Protein AF-A0A7Y9FF65-F1 (afdb_monomer_lite)

Radius of gyration: 25.03 Å; chains: 1; bounding box: 66×64×69 Å

Sequence (175 aa):
MLLHQPLVLPRRLVARNSFLRVVGPDHRIVRGPRQGFLPVPDERALVAATSLETGRFISAELSVDRDDLVALIDRLSMVEQAYVEVRLANDEFPALLVGLRRGIAVVQCMSGPESMALLAGDGSSAASEVVDVLIMDELATFTGEYVRGSARARDVVVKFVDGADLWSLGEWHDV

pLDDT: mean 82.83, std 24.06, range [26.36, 98.75]

Structure (mmCIF, N/CA/C/O backbone):
data_AF-A0A7Y9FF65-F1
#
_entry.id   AF-A0A7Y9FF65-F1
#
loop_
_atom_site.group_PDB
_atom_site.id
_atom_site.type_symbol
_atom_site.label_atom_id
_atom_site.label_alt_id
_atom_site.label_comp_id
_atom_site.label_asym_id
_atom_site.label_entity_id
_atom_site.label_seq_id
_atom_site.pdbx_PDB_ins_code
_atom_site.Cartn_x
_atom_site.Cartn_y
_atom_site.Cartn_z
_atom_site.occupancy
_atom_site.B_iso_or_equiv
_atom_site.auth_seq_id
_atom_site.auth_comp_id
_atom_site.auth_asym_id
_atom_site.auth_atom_id
_atom_site.pdbx_PDB_model_num
ATOM 1 N N . MET A 1 1 ? 50.275 -48.097 -13.185 1.00 41.56 1 MET A N 1
ATOM 2 C CA . MET A 1 1 ? 49.536 -46.867 -12.829 1.00 41.56 1 MET A CA 1
ATOM 3 C C . MET A 1 1 ? 48.098 -47.061 -13.290 1.00 41.56 1 MET A C 1
ATOM 5 O O . MET A 1 1 ? 47.905 -47.616 -14.362 1.00 41.56 1 MET A O 1
ATOM 9 N N . LEU A 1 2 ? 47.142 -46.788 -12.404 1.00 42.50 2 LEU A N 1
ATOM 10 C CA . LEU A 1 2 ? 45.788 -47.353 -12.363 1.00 42.50 2 LEU A CA 1
ATOM 11 C C . LEU A 1 2 ? 44.909 -47.112 -13.606 1.00 42.50 2 LEU A C 1
ATOM 13 O O . LEU A 1 2 ? 44.838 -46.008 -14.134 1.00 42.50 2 LEU A O 1
ATOM 17 N N . LEU A 1 3 ? 44.191 -48.176 -13.982 1.00 39.84 3 LEU A N 1
ATOM 18 C CA . LEU A 1 3 ? 42.959 -48.184 -14.775 1.00 39.84 3 LEU A CA 1
ATOM 19 C C . LEU A 1 3 ? 41.827 -47.518 -13.979 1.00 39.84 3 LEU A C 1
ATOM 21 O O . LEU A 1 3 ? 41.649 -47.889 -12.825 1.00 39.84 3 LEU A O 1
ATOM 25 N N . HIS A 1 4 ? 40.998 -46.672 -14.602 1.00 38.38 4 HIS A N 1
ATOM 26 C CA . HIS A 1 4 ? 39.552 -46.675 -14.346 1.00 38.38 4 HIS A CA 1
ATOM 27 C C . HIS A 1 4 ? 38.740 -46.090 -15.511 1.00 38.38 4 HIS A C 1
ATOM 29 O O . HIS A 1 4 ? 39.154 -45.180 -16.220 1.00 38.38 4 HIS A O 1
ATOM 35 N N . GLN A 1 5 ? 37.608 -46.754 -15.708 1.00 41.47 5 GLN A N 1
ATOM 36 C CA . GLN A 1 5 ? 36.697 -46.798 -16.847 1.00 41.47 5 GLN A CA 1
ATOM 37 C C . GLN A 1 5 ? 35.745 -45.582 -16.912 1.00 41.47 5 GLN A C 1
ATOM 39 O O . GLN A 1 5 ? 35.571 -44.892 -15.907 1.00 41.47 5 GLN A O 1
ATOM 44 N N . PRO A 1 6 ? 35.095 -45.339 -18.069 1.00 36.53 6 PRO A N 1
ATOM 45 C CA . PRO A 1 6 ? 34.135 -44.252 -18.272 1.00 36.53 6 PRO A CA 1
ATOM 46 C C . PRO A 1 6 ? 32.760 -44.577 -17.661 1.00 36.53 6 PRO A C 1
ATOM 48 O O . PRO A 1 6 ? 32.286 -45.709 -17.743 1.00 36.53 6 PRO A O 1
ATOM 51 N N . LEU A 1 7 ? 32.090 -43.577 -17.079 1.00 31.17 7 LEU A N 1
ATOM 52 C CA . LEU A 1 7 ? 30.743 -43.734 -16.525 1.00 31.17 7 LEU A CA 1
ATOM 53 C C . LEU A 1 7 ? 29.676 -43.575 -17.625 1.00 31.17 7 LEU A C 1
ATOM 55 O O . LEU A 1 7 ? 29.618 -42.554 -18.311 1.00 31.17 7 LEU A O 1
ATOM 59 N N . VAL A 1 8 ? 28.816 -44.585 -17.767 1.00 33.53 8 VAL A N 1
ATOM 60 C CA . VAL A 1 8 ? 27.698 -44.669 -18.721 1.00 33.53 8 VAL A CA 1
ATOM 61 C C . VAL A 1 8 ? 26.354 -44.633 -17.962 1.00 33.53 8 VAL A C 1
ATOM 63 O O . VAL A 1 8 ? 26.079 -45.563 -17.219 1.00 33.53 8 VAL A O 1
ATOM 66 N N . LEU A 1 9 ? 25.561 -43.564 -18.204 1.00 37.53 9 LEU A N 1
ATOM 67 C CA . LEU A 1 9 ? 24.079 -43.402 -18.383 1.00 37.53 9 LEU A CA 1
ATOM 68 C C . LEU A 1 9 ? 23.042 -44.063 -17.422 1.00 37.53 9 LEU A C 1
ATOM 70 O O . LEU A 1 9 ? 23.266 -45.179 -16.969 1.00 37.53 9 LEU A O 1
ATOM 74 N N . PRO A 1 10 ? 21.848 -43.441 -17.169 1.00 38.56 10 PRO A N 1
ATOM 75 C CA . PRO A 1 10 ? 20.695 -43.381 -18.120 1.00 38.56 10 PRO A CA 1
ATOM 76 C C . PRO A 1 10 ? 19.907 -42.032 -18.159 1.00 38.56 10 PRO A C 1
ATOM 78 O O . PRO A 1 10 ? 19.841 -41.317 -17.171 1.00 38.56 10 PRO A O 1
ATOM 81 N N . ARG A 1 11 ? 19.454 -41.532 -19.335 1.00 35.59 11 ARG A N 1
ATOM 82 C CA . ARG A 1 11 ? 18.100 -41.657 -19.977 1.00 35.59 11 ARG A CA 1
ATOM 83 C C . ARG A 1 11 ? 16.933 -41.245 -19.047 1.00 35.59 11 ARG A C 1
ATOM 85 O O . ARG A 1 11 ? 16.834 -41.803 -17.974 1.00 35.59 11 ARG A O 1
ATOM 92 N N . ARG A 1 12 ? 15.922 -40.430 -19.387 1.00 31.19 12 ARG A N 1
ATOM 93 C CA . ARG A 1 12 ? 15.412 -39.748 -20.600 1.00 31.19 12 ARG A CA 1
ATOM 94 C C . ARG A 1 12 ? 14.178 -38.945 -20.109 1.00 31.19 12 ARG A C 1
ATOM 96 O O . ARG A 1 12 ? 13.376 -39.526 -19.388 1.00 31.19 12 ARG A O 1
ATOM 103 N N . LEU A 1 13 ? 13.928 -37.728 -20.594 1.00 26.36 13 LEU A N 1
ATOM 104 C CA . LEU A 1 13 ? 12.556 -37.312 -20.923 1.00 26.36 13 LEU A CA 1
ATOM 105 C C . LEU A 1 13 ? 12.598 -36.511 -22.226 1.00 26.36 13 LEU A C 1
ATOM 107 O O . LEU A 1 13 ? 13.460 -35.667 -22.441 1.00 26.36 13 LEU A O 1
ATOM 111 N N . VAL A 1 14 ? 11.723 -36.913 -23.136 1.00 34.00 14 VAL A N 1
ATOM 112 C CA . VAL A 1 14 ? 11.574 -36.447 -24.515 1.00 34.00 14 VAL A CA 1
ATOM 113 C C . VAL A 1 14 ? 10.345 -35.539 -24.587 1.00 34.00 14 VAL A C 1
ATOM 115 O O . VAL A 1 14 ? 9.415 -35.759 -23.818 1.00 34.00 14 VAL A O 1
ATOM 118 N N . ALA A 1 15 ? 10.333 -34.665 -25.609 1.00 31.05 15 ALA A N 1
ATOM 119 C CA . ALA A 1 15 ? 9.212 -33.895 -26.182 1.00 31.05 15 ALA A CA 1
ATOM 120 C C . ALA A 1 15 ? 8.914 -32.537 -25.514 1.00 31.05 15 ALA A C 1
ATOM 122 O O . ALA A 1 15 ? 8.901 -32.444 -24.301 1.00 31.05 15 ALA A O 1
ATOM 123 N N . ARG A 1 16 ? 8.614 -31.442 -26.228 1.00 32.22 16 ARG A N 1
ATOM 124 C CA . ARG A 1 16 ? 8.318 -31.195 -27.657 1.00 32.22 16 ARG A CA 1
ATOM 125 C C . ARG A 1 16 ? 8.365 -29.670 -27.865 1.00 32.22 16 ARG A C 1
ATOM 127 O O . ARG A 1 16 ? 7.661 -28.967 -27.159 1.00 32.22 16 ARG A O 1
ATOM 134 N N . ASN A 1 17 ? 9.081 -29.169 -28.869 1.00 31.41 17 ASN A N 1
ATOM 135 C CA . ASN A 1 17 ? 8.551 -28.043 -29.645 1.00 31.41 17 ASN A CA 1
ATOM 136 C C . ASN A 1 17 ? 9.055 -28.132 -31.083 1.00 31.41 17 ASN A C 1
ATOM 138 O O . ASN A 1 17 ? 10.030 -27.521 -31.511 1.00 31.41 17 ASN A O 1
ATOM 142 N N . SER A 1 18 ? 8.401 -29.031 -31.805 1.00 37.66 18 SER A N 1
ATOM 143 C CA . SER A 1 18 ? 8.557 -29.222 -33.232 1.00 37.66 18 SER A CA 1
ATOM 144 C C . SER A 1 18 ? 7.738 -28.145 -33.936 1.00 37.66 18 SER A C 1
ATOM 146 O O . SER A 1 18 ? 6.545 -28.331 -34.147 1.00 37.66 18 SER A O 1
ATOM 148 N N . PHE A 1 19 ? 8.359 -27.044 -34.352 1.00 35.31 19 PHE A N 1
ATOM 149 C CA . PHE A 1 19 ? 7.814 -26.307 -35.490 1.00 35.31 19 PHE A CA 1
ATOM 150 C C . PHE A 1 19 ? 8.285 -27.016 -36.757 1.00 35.31 19 PHE A C 1
ATOM 152 O O . PHE A 1 19 ? 9.328 -26.714 -37.333 1.00 35.31 19 PHE A O 1
ATOM 159 N N . LEU A 1 20 ? 7.514 -28.031 -37.149 1.00 33.03 20 LEU A N 1
ATOM 160 C CA . LEU A 1 20 ? 7.551 -28.590 -38.493 1.00 33.03 20 LEU A CA 1
ATOM 161 C C . LEU A 1 20 ? 7.284 -27.448 -39.481 1.00 33.03 20 LEU A C 1
ATOM 163 O O . LEU A 1 20 ? 6.163 -26.956 -39.583 1.00 33.03 20 LEU A O 1
ATOM 167 N N . ARG A 1 21 ? 8.310 -27.031 -40.227 1.00 38.78 21 ARG A N 1
ATOM 168 C CA . ARG A 1 21 ? 8.083 -26.349 -41.502 1.00 38.78 21 ARG A CA 1
ATOM 169 C C . ARG A 1 21 ? 7.613 -27.401 -42.495 1.00 38.78 21 ARG A C 1
ATOM 171 O O . ARG A 1 21 ? 8.377 -28.288 -42.862 1.00 38.78 21 ARG A O 1
ATOM 178 N N . VAL A 1 22 ? 6.373 -27.275 -42.952 1.00 39.62 22 VAL A N 1
ATOM 179 C CA . VAL A 1 22 ? 5.960 -27.881 -44.217 1.00 39.62 22 VAL A CA 1
ATOM 180 C C . VAL A 1 22 ? 6.735 -27.158 -45.318 1.00 39.62 22 VAL A C 1
ATOM 182 O O . VAL A 1 22 ? 6.545 -25.963 -45.540 1.00 39.62 22 VAL A O 1
ATOM 185 N N . VAL A 1 23 ? 7.658 -27.869 -45.962 1.00 45.62 23 VAL A N 1
ATOM 186 C CA . VAL A 1 23 ? 8.349 -27.409 -47.170 1.00 45.62 23 VAL A CA 1
ATOM 187 C C . VAL A 1 23 ? 7.512 -27.882 -48.358 1.00 45.62 23 VAL A C 1
ATOM 189 O O . VAL A 1 23 ? 7.542 -29.056 -48.713 1.00 45.62 23 VAL A O 1
ATOM 192 N N . GLY A 1 24 ? 6.708 -26.980 -48.922 1.00 41.75 24 GLY A N 1
ATOM 193 C CA . GLY A 1 24 ? 6.135 -27.152 -50.261 1.00 41.75 24 GLY A CA 1
ATOM 194 C C . GLY A 1 24 ? 7.193 -26.877 -51.344 1.00 41.75 24 GLY A C 1
ATOM 195 O O . GLY A 1 24 ? 8.219 -26.269 -51.037 1.00 41.75 24 GLY A O 1
ATOM 196 N N . PRO A 1 25 ? 6.975 -27.301 -52.602 1.00 41.69 25 PRO A N 1
ATOM 197 C CA . PRO A 1 25 ? 8.025 -27.379 -53.623 1.00 41.69 25 PRO A CA 1
ATOM 198 C C . PRO A 1 25 ? 8.482 -26.031 -54.210 1.00 41.69 25 PRO A C 1
ATOM 200 O O . PRO A 1 25 ? 9.364 -26.023 -55.062 1.00 41.69 25 PRO A O 1
ATOM 203 N N . ASP A 1 26 ? 7.967 -24.895 -53.738 1.00 47.12 26 ASP A N 1
ATOM 204 C CA . ASP A 1 26 ? 8.350 -23.575 -54.240 1.00 47.12 26 ASP A CA 1
ATOM 205 C C . ASP A 1 26 ? 9.160 -22.787 -53.204 1.00 47.12 26 ASP A C 1
ATOM 207 O O . ASP A 1 26 ? 8.633 -22.186 -52.265 1.00 47.12 26 ASP A O 1
ATOM 211 N N . HIS A 1 27 ? 10.481 -22.763 -53.402 1.00 49.97 27 HIS A N 1
ATOM 212 C CA . HIS A 1 27 ? 11.446 -21.960 -52.648 1.00 49.97 27 HIS A CA 1
ATOM 213 C C . HIS A 1 27 ? 11.233 -20.445 -52.838 1.00 49.97 27 HIS A C 1
ATOM 215 O O . HIS A 1 27 ? 12.006 -19.764 -53.515 1.00 49.97 27 HIS A O 1
ATOM 221 N N . ARG A 1 28 ? 10.223 -19.871 -52.178 1.00 45.12 28 ARG A N 1
ATOM 222 C CA . ARG A 1 28 ? 10.103 -18.418 -51.993 1.00 45.12 28 ARG A CA 1
ATOM 223 C C . ARG A 1 28 ? 10.073 -18.078 -50.509 1.00 45.12 28 ARG A C 1
ATOM 225 O O . ARG A 1 28 ? 9.084 -18.300 -49.818 1.00 45.12 28 ARG A O 1
ATOM 232 N N . ILE A 1 29 ? 11.173 -17.509 -50.015 1.00 47.94 29 ILE A N 1
ATOM 233 C CA . ILE A 1 29 ? 11.211 -16.878 -48.693 1.00 47.94 29 ILE A CA 1
ATOM 234 C C . ILE A 1 29 ? 10.447 -15.556 -48.800 1.00 47.94 29 ILE A C 1
ATOM 236 O O . ILE A 1 29 ? 10.993 -14.541 -49.227 1.00 47.94 29 ILE A O 1
ATOM 240 N N . VAL A 1 30 ? 9.175 -15.568 -48.412 1.00 43.81 30 VAL A N 1
ATOM 241 C CA . VAL A 1 30 ? 8.410 -14.341 -48.179 1.00 43.81 30 VAL A CA 1
ATOM 242 C C . VAL A 1 30 ? 8.792 -13.832 -46.789 1.00 43.81 30 VAL A C 1
ATOM 244 O O . VAL A 1 30 ? 8.484 -14.468 -45.781 1.00 43.81 30 VAL A O 1
ATOM 247 N N . ARG A 1 31 ? 9.512 -12.705 -46.718 1.00 42.72 31 ARG A N 1
ATOM 248 C CA . ARG A 1 31 ? 9.695 -11.973 -45.456 1.00 42.72 31 ARG A CA 1
ATOM 249 C C . ARG A 1 31 ? 8.339 -11.379 -45.073 1.00 42.72 31 ARG A C 1
ATOM 251 O O . ARG A 1 31 ? 7.946 -10.357 -45.625 1.00 42.72 31 ARG A O 1
ATOM 258 N N . GLY A 1 32 ? 7.623 -12.041 -44.167 1.00 42.91 32 GLY A N 1
ATOM 259 C CA . GLY A 1 32 ? 6.469 -11.446 -43.495 1.00 42.91 32 GLY A CA 1
ATOM 260 C C . GLY A 1 32 ? 6.883 -10.186 -42.721 1.00 42.91 32 GLY A C 1
ATOM 261 O O . GLY A 1 32 ? 8.074 -10.019 -42.425 1.00 42.91 32 GLY A O 1
ATOM 262 N N . PRO A 1 33 ? 5.936 -9.284 -42.410 1.00 41.31 33 PRO A N 1
ATOM 263 C CA . PRO A 1 33 ? 6.233 -8.099 -41.618 1.00 41.31 33 PRO A CA 1
ATOM 264 C C . PRO A 1 33 ? 6.885 -8.539 -40.307 1.00 41.31 33 PRO A C 1
ATOM 266 O O . PRO A 1 33 ? 6.444 -9.507 -39.684 1.00 41.31 33 PRO A O 1
ATOM 269 N N . ARG A 1 34 ? 7.971 -7.859 -39.917 1.00 45.09 34 ARG A N 1
ATOM 270 C CA . ARG A 1 34 ? 8.575 -8.029 -38.593 1.00 45.09 34 ARG A CA 1
ATOM 271 C C . ARG A 1 34 ? 7.453 -7.800 -37.584 1.00 45.09 34 ARG A C 1
ATOM 273 O O . ARG A 1 34 ? 7.003 -6.667 -37.450 1.00 45.09 34 ARG A O 1
ATOM 280 N N . GLN A 1 35 ? 6.977 -8.860 -36.932 1.00 47.91 35 GLN A N 1
ATOM 281 C CA . GLN A 1 35 ? 6.204 -8.707 -35.708 1.00 47.91 35 GLN A CA 1
ATOM 282 C C . GLN A 1 35 ? 7.107 -7.906 -34.780 1.00 47.91 35 GLN A C 1
ATOM 284 O O . GLN A 1 35 ? 8.186 -8.372 -34.410 1.00 47.91 35 GLN A O 1
ATOM 289 N N . GLY A 1 36 ? 6.730 -6.649 -34.549 1.00 42.66 36 GLY A N 1
ATOM 290 C CA . GLY A 1 36 ? 7.387 -5.812 -33.568 1.00 42.66 36 GLY A CA 1
ATOM 291 C C . GLY A 1 36 ? 7.408 -6.600 -32.274 1.00 42.66 36 GLY A C 1
ATOM 292 O O . GLY A 1 36 ? 6.372 -7.086 -31.825 1.00 42.66 36 GLY A O 1
ATOM 293 N N . PHE A 1 37 ? 8.602 -6.789 -31.730 1.00 44.56 37 PHE A N 1
ATOM 294 C CA . PHE A 1 37 ? 8.755 -7.150 -30.339 1.00 44.56 37 PHE A CA 1
ATOM 295 C C . PHE A 1 37 ? 8.123 -5.984 -29.578 1.00 44.56 37 PHE A C 1
ATOM 297 O O . PHE A 1 37 ? 8.734 -4.922 -29.465 1.00 44.56 37 PHE A O 1
ATOM 304 N N . LEU A 1 38 ? 6.851 -6.116 -29.193 1.00 47.41 38 LEU A N 1
ATOM 305 C CA . LEU A 1 38 ? 6.313 -5.251 -28.156 1.00 47.41 38 LEU A CA 1
ATOM 306 C C . LEU A 1 38 ? 7.261 -5.449 -26.970 1.00 47.41 38 LEU A C 1
ATOM 308 O O . LEU A 1 38 ? 7.585 -6.610 -26.685 1.00 47.41 38 LEU A O 1
ATOM 312 N N . PRO A 1 39 ? 7.785 -4.380 -26.346 1.00 43.47 39 PRO A N 1
ATOM 313 C CA . PRO A 1 39 ? 8.488 -4.560 -25.091 1.00 43.47 39 PRO A CA 1
ATOM 314 C C . PRO A 1 39 ? 7.548 -5.369 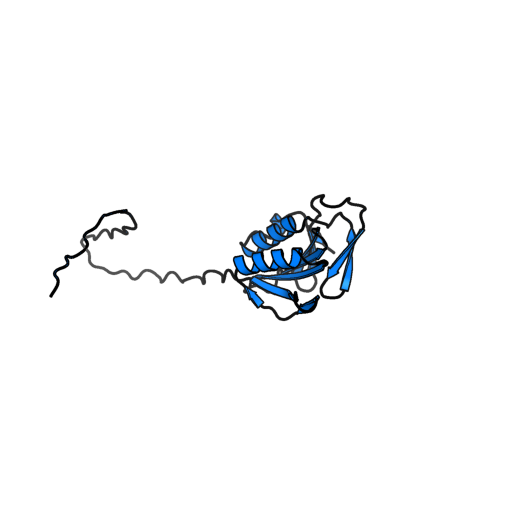-24.203 1.00 43.47 39 PRO A C 1
ATOM 316 O O . PRO A 1 39 ? 6.387 -4.997 -24.029 1.00 43.47 39 PRO A O 1
ATOM 319 N N . VAL A 1 40 ? 8.019 -6.529 -23.742 1.00 49.75 40 VAL A N 1
ATOM 320 C CA . VAL A 1 40 ? 7.370 -7.195 -22.615 1.00 49.75 40 VAL A CA 1
ATOM 321 C C . VAL A 1 40 ? 7.315 -6.098 -21.556 1.00 49.75 40 VAL A C 1
ATOM 323 O O . VAL A 1 40 ? 8.380 -5.512 -21.318 1.00 49.75 40 VAL A O 1
ATOM 326 N N . PRO A 1 41 ? 6.127 -5.690 -21.070 1.00 54.25 41 PRO A N 1
ATOM 327 C CA . PRO A 1 41 ? 6.051 -4.630 -20.079 1.00 54.25 41 PRO A CA 1
ATOM 328 C C . PRO A 1 41 ? 7.056 -4.986 -18.997 1.00 54.25 41 PRO A C 1
ATOM 330 O O . PRO A 1 41 ? 7.100 -6.136 -18.565 1.00 54.25 41 PRO A O 1
ATOM 333 N N . ASP A 1 42 ? 7.951 -4.050 -18.693 1.00 57.03 42 ASP A N 1
ATOM 334 C CA . ASP A 1 42 ? 8.926 -4.247 -17.633 1.00 57.03 42 ASP A CA 1
ATOM 335 C C . ASP A 1 42 ? 8.088 -4.559 -16.387 1.00 57.03 42 ASP A C 1
ATOM 337 O O . ASP A 1 42 ? 7.382 -3.678 -15.898 1.00 57.03 42 ASP A O 1
ATOM 341 N N . GLU A 1 43 ? 8.066 -5.825 -15.947 1.00 69.88 43 GLU A N 1
ATOM 342 C CA . GLU A 1 43 ? 7.239 -6.351 -14.836 1.00 69.88 43 GLU A CA 1
ATOM 343 C C . GLU A 1 43 ? 7.684 -5.770 -13.478 1.00 69.88 43 GLU A C 1
ATOM 345 O O . GLU A 1 43 ? 7.457 -6.336 -12.409 1.00 69.88 43 GLU A O 1
ATOM 350 N N . ARG A 1 44 ? 8.399 -4.647 -13.524 1.00 89.56 44 ARG A N 1
ATOM 351 C CA . ARG A 1 44 ? 9.022 -3.980 -12.405 1.00 89.56 44 ARG A CA 1
ATOM 352 C C . ARG A 1 44 ? 8.091 -2.904 -11.882 1.00 89.56 44 ARG A C 1
ATOM 354 O O . ARG A 1 44 ? 7.570 -2.068 -12.626 1.00 89.56 44 ARG A O 1
ATOM 361 N N . ALA A 1 45 ? 7.955 -2.898 -10.569 1.00 95.31 45 ALA A N 1
ATOM 362 C CA . ALA A 1 45 ? 7.340 -1.806 -9.851 1.00 95.31 45 ALA A CA 1
ATOM 363 C C . ALA A 1 45 ? 8.408 -0.773 -9.481 1.00 95.31 45 ALA A C 1
ATOM 365 O O . ALA A 1 45 ? 9.569 -1.112 -9.229 1.00 95.31 45 ALA A O 1
ATOM 366 N N . LEU A 1 46 ? 8.006 0.489 -9.429 1.00 97.69 46 LEU A N 1
ATOM 367 C CA . LEU A 1 46 ? 8.751 1.542 -8.757 1.00 97.69 46 LEU A CA 1
ATOM 368 C C . LEU A 1 46 ? 8.166 1.724 -7.365 1.00 97.69 46 LEU A C 1
ATOM 370 O O . LEU A 1 46 ? 6.944 1.767 -7.200 1.00 97.69 46 LEU A O 1
ATOM 374 N N . VAL A 1 47 ? 9.055 1.771 -6.375 1.00 98.06 47 VAL A N 1
ATOM 375 C CA . VAL A 1 47 ? 8.681 1.774 -4.964 1.00 98.06 47 VAL A CA 1
ATOM 376 C C . VAL A 1 47 ? 9.435 2.844 -4.196 1.00 98.06 47 VAL A C 1
ATOM 378 O O . VAL A 1 47 ? 10.664 2.852 -4.201 1.00 98.06 47 VAL A O 1
ATOM 381 N N . ALA A 1 48 ? 8.704 3.679 -3.467 1.00 98.44 48 ALA A N 1
ATOM 382 C CA . ALA A 1 48 ? 9.232 4.530 -2.404 1.00 98.44 48 ALA A CA 1
ATOM 383 C C . ALA A 1 48 ? 8.665 4.037 -1.067 1.00 98.44 48 ALA A C 1
ATOM 385 O O . ALA A 1 48 ? 7.501 3.650 -0.994 1.00 98.44 48 ALA A O 1
ATOM 386 N N . ALA A 1 49 ? 9.470 3.976 -0.007 1.00 98.50 49 ALA A N 1
ATOM 387 C CA . ALA A 1 49 ? 9.043 3.313 1.227 1.00 98.50 49 ALA A CA 1
ATOM 388 C C . ALA A 1 49 ? 9.723 3.857 2.483 1.00 98.50 49 ALA A C 1
ATOM 390 O O . ALA A 1 49 ? 10.795 4.464 2.438 1.00 98.50 49 ALA A O 1
ATOM 391 N N . THR A 1 50 ? 9.120 3.566 3.634 1.00 98.44 50 THR A N 1
ATOM 392 C CA . THR A 1 50 ? 9.779 3.681 4.936 1.00 98.44 50 THR A CA 1
ATOM 393 C C . THR A 1 50 ? 11.026 2.799 4.972 1.00 98.44 50 THR A C 1
ATOM 395 O O . THR A 1 50 ? 10.966 1.588 4.758 1.00 98.44 50 THR A O 1
ATOM 398 N N . SER A 1 51 ? 12.172 3.397 5.288 1.00 97.25 51 SER A N 1
ATOM 399 C CA . SER A 1 51 ? 13.401 2.659 5.557 1.00 97.25 51 SER A CA 1
ATOM 400 C C . SER A 1 51 ? 13.249 1.838 6.834 1.00 97.25 51 SER A C 1
ATOM 402 O O . SER A 1 51 ? 12.995 2.381 7.907 1.00 97.25 51 SER A O 1
ATOM 404 N N . LEU A 1 52 ? 13.469 0.526 6.736 1.00 95.62 52 LEU A N 1
ATOM 405 C CA . LEU A 1 52 ? 13.477 -0.374 7.896 1.00 95.62 52 LEU A CA 1
ATOM 406 C C . LEU A 1 52 ? 14.641 -0.095 8.859 1.00 95.62 52 LEU A C 1
ATOM 408 O O . LEU A 1 52 ? 14.594 -0.520 10.009 1.00 95.62 52 LEU A O 1
ATOM 412 N N . GLU A 1 53 ? 15.686 0.593 8.396 1.00 95.75 53 GLU A N 1
ATOM 413 C CA . GLU A 1 53 ? 16.840 0.956 9.220 1.00 95.75 53 GLU A CA 1
ATOM 414 C C . GLU A 1 53 ? 16.568 2.213 10.051 1.00 95.75 53 GLU A C 1
ATOM 416 O O . GLU A 1 53 ? 16.902 2.260 11.233 1.00 95.75 53 GLU A O 1
ATOM 421 N N . THR A 1 54 ? 15.958 3.235 9.443 1.00 94.81 54 THR A N 1
ATOM 422 C CA . THR A 1 54 ? 15.808 4.558 10.073 1.00 94.81 54 THR A CA 1
ATOM 423 C C . THR A 1 54 ? 14.388 4.862 10.542 1.00 94.81 54 THR A C 1
ATOM 425 O O . THR A 1 54 ? 14.193 5.805 11.306 1.00 94.81 54 THR A O 1
ATOM 428 N N . GLY A 1 55 ? 13.391 4.109 10.070 1.00 95.19 55 GLY A N 1
ATOM 429 C CA . GLY A 1 55 ? 11.971 4.380 10.300 1.00 95.19 55 GLY A CA 1
ATOM 430 C C . GLY A 1 55 ? 11.438 5.614 9.565 1.00 95.19 55 GLY A C 1
ATOM 431 O O . GLY A 1 55 ? 10.325 6.040 9.853 1.00 95.19 55 GLY A O 1
ATOM 432 N N . ARG A 1 56 ? 12.215 6.202 8.643 1.00 96.75 56 ARG A N 1
ATOM 433 C CA . ARG A 1 56 ? 11.843 7.398 7.868 1.00 96.75 56 ARG A CA 1
ATOM 434 C C . ARG A 1 56 ? 11.439 7.040 6.451 1.00 96.75 56 ARG A C 1
ATOM 436 O O . ARG A 1 56 ? 12.057 6.159 5.850 1.00 96.75 56 ARG A O 1
ATOM 443 N N .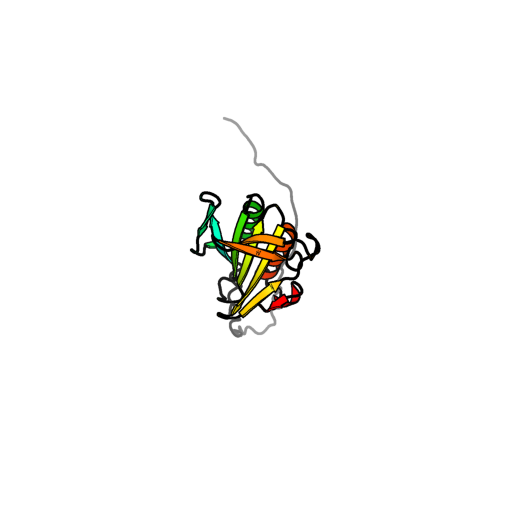 PHE A 1 57 ? 10.450 7.738 5.907 1.00 97.81 57 PHE A N 1
ATOM 444 C CA . PHE A 1 57 ? 10.097 7.619 4.499 1.00 97.81 57 PHE A CA 1
ATOM 445 C C . PHE A 1 57 ? 11.222 8.122 3.592 1.00 97.81 57 PHE A C 1
ATOM 447 O O . PHE A 1 57 ? 11.774 9.206 3.789 1.00 97.81 57 PHE A O 1
ATOM 454 N N . ILE A 1 58 ? 11.555 7.317 2.585 1.00 97.88 58 ILE A N 1
ATOM 455 C CA . ILE A 1 58 ? 12.519 7.653 1.544 1.00 97.88 58 ILE A CA 1
ATOM 456 C C . ILE A 1 58 ? 11.750 7.768 0.229 1.00 97.88 58 ILE A C 1
ATOM 458 O O . ILE A 1 58 ? 11.265 6.768 -0.290 1.00 97.88 58 ILE A O 1
ATOM 462 N N . SER A 1 59 ? 11.673 8.984 -0.317 1.00 96.06 59 SER A N 1
ATOM 463 C CA . SER A 1 59 ? 10.953 9.276 -1.567 1.00 96.06 59 SER A CA 1
ATOM 464 C C . SER A 1 59 ? 11.693 8.839 -2.833 1.00 96.06 59 SER A C 1
ATOM 466 O O . SER A 1 59 ? 11.147 8.920 -3.928 1.00 96.06 59 SER A O 1
ATOM 468 N N . ALA A 1 60 ? 12.951 8.409 -2.711 1.00 95.88 60 ALA A N 1
ATOM 469 C CA . ALA A 1 60 ? 13.705 7.899 -3.844 1.00 95.88 60 ALA A CA 1
ATOM 470 C C . ALA A 1 60 ? 13.126 6.549 -4.287 1.00 95.88 60 ALA A C 1
ATOM 472 O O . ALA A 1 60 ? 13.162 5.579 -3.530 1.00 95.88 60 ALA A O 1
ATOM 473 N N . GLU A 1 61 ? 12.625 6.497 -5.519 1.00 95.69 61 GLU A N 1
ATOM 474 C CA . GLU A 1 61 ? 12.031 5.287 -6.075 1.00 95.69 61 GLU A CA 1
ATOM 475 C C . GLU A 1 61 ? 13.092 4.234 -6.405 1.00 95.69 61 GLU A C 1
ATOM 477 O O . GLU A 1 61 ? 14.097 4.497 -7.074 1.00 95.69 61 GLU A O 1
ATOM 482 N N . LEU A 1 62 ? 12.831 3.005 -5.971 1.00 96.44 62 LEU A N 1
ATOM 483 C CA . LEU A 1 62 ? 13.597 1.822 -6.315 1.00 96.44 62 LEU A CA 1
ATOM 484 C C . LEU A 1 62 ? 12.804 0.966 -7.300 1.00 96.44 62 LEU A C 1
ATOM 486 O O . LEU A 1 62 ? 11.643 0.642 -7.061 1.00 96.44 62 LEU A O 1
ATOM 490 N N . SER A 1 63 ? 13.459 0.549 -8.382 1.00 96.25 63 SER A N 1
ATOM 491 C CA . SER A 1 63 ? 12.893 -0.434 -9.301 1.00 96.25 63 SER A CA 1
ATOM 492 C C . SER A 1 63 ? 13.097 -1.846 -8.769 1.00 96.25 63 SER A C 1
ATOM 494 O O . SER A 1 63 ? 14.228 -2.337 -8.709 1.00 96.25 63 SER A O 1
ATOM 496 N N . VAL A 1 64 ? 12.002 -2.513 -8.431 1.00 95.88 64 VAL A N 1
ATOM 497 C CA . VAL A 1 64 ? 11.984 -3.870 -7.876 1.00 95.88 64 VAL A CA 1
ATOM 498 C C . VAL A 1 64 ? 11.190 -4.796 -8.784 1.00 95.88 64 VAL A C 1
ATOM 500 O O . VAL A 1 64 ? 10.276 -4.354 -9.482 1.00 95.88 64 VAL A O 1
ATOM 503 N N . ASP A 1 65 ? 11.541 -6.077 -8.789 1.00 94.94 65 ASP A N 1
ATOM 504 C CA . ASP A 1 65 ? 10.649 -7.085 -9.351 1.00 94.94 65 ASP A CA 1
ATOM 505 C C . ASP A 1 65 ? 9.521 -7.431 -8.364 1.00 94.94 65 ASP A C 1
ATOM 507 O O . ASP A 1 65 ? 9.449 -6.930 -7.236 1.00 94.94 65 ASP A O 1
ATOM 511 N N . ARG A 1 66 ? 8.605 -8.280 -8.822 1.00 94.19 66 ARG A N 1
ATOM 512 C CA . ARG A 1 66 ? 7.433 -8.708 -8.063 1.00 94.19 66 ARG A CA 1
ATOM 513 C C . ARG A 1 66 ? 7.780 -9.406 -6.745 1.00 94.19 66 ARG A C 1
ATOM 515 O O . ARG A 1 66 ? 7.105 -9.168 -5.742 1.00 94.19 66 ARG A O 1
ATOM 522 N N . ASP A 1 67 ? 8.783 -10.279 -6.741 1.00 95.69 67 ASP A N 1
ATOM 523 C CA . ASP A 1 67 ? 9.129 -11.077 -5.563 1.00 95.69 67 ASP A CA 1
ATOM 524 C C . ASP A 1 67 ? 9.836 -10.206 -4.514 1.00 95.69 67 ASP A C 1
ATOM 526 O O . ASP A 1 67 ? 9.534 -10.299 -3.319 1.00 95.69 67 ASP A O 1
ATOM 530 N N . ASP A 1 68 ? 10.690 -9.283 -4.963 1.00 96.81 68 ASP A N 1
ATOM 531 C CA . ASP A 1 68 ? 11.323 -8.271 -4.116 1.00 96.81 68 ASP A CA 1
ATOM 532 C C . ASP A 1 68 ? 10.295 -7.304 -3.508 1.00 96.81 68 ASP A C 1
ATOM 534 O O . ASP A 1 68 ? 10.380 -6.980 -2.317 1.00 96.81 68 ASP A O 1
ATOM 538 N N . LEU A 1 69 ? 9.290 -6.876 -4.283 1.00 97.38 69 LEU A N 1
ATOM 539 C CA . LEU A 1 69 ? 8.176 -6.060 -3.787 1.00 97.38 69 LEU A CA 1
ATOM 540 C C . LEU A 1 69 ? 7.399 -6.791 -2.690 1.00 97.38 69 LEU A C 1
ATOM 542 O O . LEU A 1 69 ? 7.136 -6.237 -1.620 1.00 97.38 69 LEU A O 1
ATOM 546 N N . VAL A 1 70 ? 7.053 -8.051 -2.946 1.00 97.75 70 VAL A N 1
ATOM 547 C CA . VAL A 1 70 ? 6.366 -8.917 -1.989 1.00 97.75 70 VAL A CA 1
ATOM 548 C C . VAL A 1 70 ? 7.162 -9.026 -0.685 1.00 97.75 70 VAL A C 1
ATOM 550 O O . VAL A 1 70 ? 6.617 -8.777 0.394 1.00 97.75 70 VAL A O 1
ATOM 553 N N . ALA A 1 71 ? 8.456 -9.336 -0.779 1.00 98.06 71 ALA A N 1
ATOM 554 C CA . ALA A 1 71 ? 9.331 -9.466 0.380 1.00 98.06 71 ALA A CA 1
ATOM 555 C C . ALA A 1 71 ? 9.520 -8.134 1.127 1.00 98.06 71 ALA A C 1
ATOM 557 O O . ALA A 1 71 ? 9.706 -8.116 2.347 1.00 98.06 71 ALA A O 1
ATOM 558 N N . LEU A 1 72 ? 9.491 -7.001 0.422 1.00 97.94 72 LEU A N 1
ATOM 559 C CA . LEU A 1 72 ? 9.518 -5.677 1.036 1.00 97.94 72 LEU A CA 1
ATOM 560 C C . LEU A 1 72 ? 8.244 -5.410 1.847 1.00 97.94 72 LEU A C 1
ATOM 562 O O . LEU A 1 72 ? 8.357 -5.067 3.023 1.00 97.94 72 LEU A O 1
ATOM 566 N N . ILE A 1 73 ? 7.057 -5.619 1.271 1.00 97.94 73 ILE A N 1
ATOM 567 C CA . ILE A 1 73 ? 5.776 -5.402 1.968 1.00 97.94 73 ILE A CA 1
ATOM 568 C C . ILE A 1 73 ? 5.650 -6.324 3.185 1.00 97.94 73 ILE A C 1
ATOM 570 O O . ILE A 1 73 ? 5.198 -5.882 4.244 1.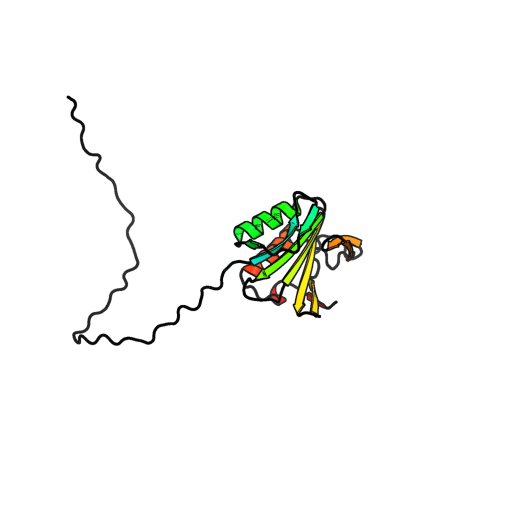00 97.94 73 ILE A O 1
ATOM 574 N N . ASP A 1 74 ? 6.096 -7.579 3.070 1.00 97.69 74 ASP A N 1
ATOM 575 C CA . ASP A 1 74 ? 6.104 -8.524 4.189 1.00 97.69 74 ASP A CA 1
ATOM 576 C C . ASP A 1 74 ? 6.975 -8.007 5.345 1.00 97.69 74 ASP A C 1
ATOM 578 O O . ASP A 1 74 ? 6.533 -8.001 6.494 1.00 97.69 74 ASP A O 1
ATOM 582 N N . ARG A 1 75 ? 8.173 -7.479 5.058 1.00 97.88 75 ARG A N 1
ATOM 583 C CA . ARG A 1 75 ? 9.045 -6.882 6.087 1.00 97.88 75 ARG A CA 1
ATOM 584 C C . ARG A 1 75 ? 8.467 -5.599 6.687 1.00 97.88 75 ARG A C 1
ATOM 586 O O . ARG A 1 75 ? 8.522 -5.430 7.903 1.00 97.88 75 ARG A O 1
ATOM 593 N N . LEU A 1 76 ? 7.896 -4.715 5.869 1.00 97.81 76 LEU A N 1
ATOM 594 C CA . LEU A 1 76 ? 7.236 -3.490 6.343 1.00 97.81 76 LEU A CA 1
ATOM 595 C C . LEU A 1 76 ? 6.019 -3.806 7.225 1.00 97.81 76 LEU A C 1
ATOM 597 O O . LEU A 1 76 ? 5.747 -3.093 8.184 1.00 97.81 76 LEU A O 1
ATOM 601 N N . SER A 1 77 ? 5.327 -4.916 6.964 1.00 96.62 77 SER A N 1
ATOM 602 C CA . SER A 1 77 ? 4.190 -5.368 7.775 1.00 96.62 77 SER A CA 1
ATOM 603 C C . SER A 1 77 ? 4.593 -5.906 9.155 1.00 96.62 77 SER A C 1
ATOM 605 O O . SER A 1 77 ? 3.724 -6.088 10.008 1.00 96.62 77 SER A O 1
ATOM 607 N N . MET A 1 78 ? 5.883 -6.189 9.380 1.00 94.94 78 MET A N 1
ATOM 608 C CA . MET A 1 78 ? 6.403 -6.695 10.657 1.00 94.94 78 MET A CA 1
ATOM 609 C C . MET A 1 78 ? 6.844 -5.591 11.623 1.00 94.94 78 MET A C 1
ATOM 611 O O . MET A 1 78 ? 6.992 -5.863 12.815 1.00 94.94 78 MET A O 1
ATOM 615 N N . VAL A 1 79 ? 7.082 -4.369 11.138 1.00 95.38 79 VAL A N 1
ATOM 616 C CA . VAL A 1 79 ? 7.395 -3.227 12.009 1.00 95.38 79 VAL A CA 1
ATOM 617 C C . VAL A 1 79 ? 6.112 -2.592 12.547 1.00 95.38 79 VAL A C 1
ATOM 619 O O . VAL A 1 79 ? 5.013 -2.871 12.071 1.00 95.38 79 VAL A O 1
ATOM 622 N N . GLU A 1 80 ? 6.233 -1.759 13.586 1.00 94.94 80 GLU A N 1
ATOM 623 C CA . GLU A 1 80 ? 5.061 -1.169 14.245 1.00 94.94 80 GLU A CA 1
ATOM 624 C C . GLU A 1 80 ? 4.186 -0.378 13.266 1.00 94.94 80 GLU A C 1
ATOM 626 O O . GLU A 1 80 ? 2.960 -0.521 13.288 1.00 94.94 80 GLU A O 1
ATOM 631 N N . GLN A 1 81 ? 4.832 0.424 12.422 1.00 96.69 81 GLN A N 1
ATOM 632 C CA . GLN A 1 81 ? 4.213 1.261 11.409 1.00 96.69 81 GLN A CA 1
ATOM 633 C C . GLN A 1 81 ? 5.171 1.462 10.234 1.00 96.69 81 GLN A C 1
ATOM 635 O O . GLN A 1 81 ? 6.386 1.547 10.426 1.00 96.69 81 GLN A O 1
ATOM 640 N N . ALA A 1 82 ? 4.622 1.536 9.029 1.00 98.19 82 ALA A N 1
ATOM 641 C CA . ALA A 1 82 ? 5.372 1.768 7.803 1.00 98.19 82 ALA A CA 1
ATOM 642 C C . ALA A 1 82 ? 4.458 2.343 6.722 1.00 98.19 82 ALA A C 1
ATOM 644 O O . ALA A 1 82 ? 3.236 2.252 6.816 1.00 98.19 82 ALA A O 1
ATOM 645 N N . TYR A 1 83 ? 5.062 2.892 5.681 1.00 98.56 83 TYR A N 1
ATOM 646 C CA . TYR A 1 83 ? 4.372 3.408 4.516 1.00 98.56 83 TYR A CA 1
ATOM 647 C C . TYR A 1 83 ? 5.127 3.018 3.245 1.00 98.56 83 TYR A C 1
ATOM 649 O O . TYR A 1 83 ? 6.360 2.935 3.242 1.00 98.56 83 TYR A O 1
ATOM 657 N N . VAL A 1 84 ? 4.389 2.743 2.173 1.00 98.69 84 VAL A N 1
ATOM 658 C CA . VAL A 1 84 ? 4.954 2.394 0.869 1.00 98.69 84 VAL A CA 1
ATOM 659 C C . VAL A 1 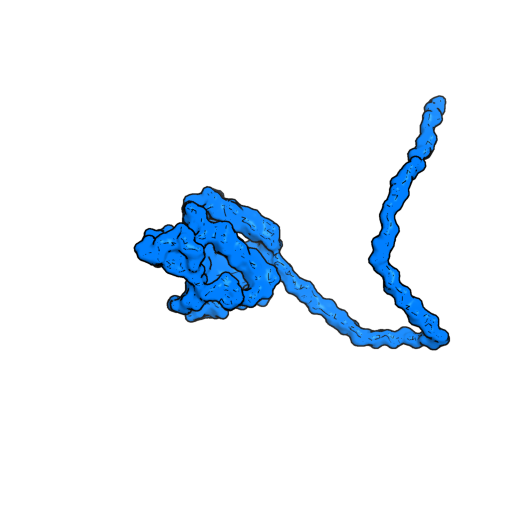84 ? 4.081 2.916 -0.264 1.00 98.69 84 VAL A C 1
ATOM 661 O O . VAL A 1 84 ? 2.860 2.804 -0.221 1.00 98.69 84 VAL A O 1
ATOM 664 N N . GLU A 1 85 ? 4.727 3.453 -1.288 1.00 98.62 85 GLU A N 1
ATOM 665 C CA . GLU A 1 85 ? 4.131 3.866 -2.552 1.00 98.62 85 GLU A CA 1
ATOM 666 C C . GLU A 1 85 ? 4.590 2.911 -3.645 1.00 98.62 85 GLU A C 1
ATOM 668 O O . GLU A 1 85 ? 5.764 2.542 -3.693 1.00 98.62 85 GLU A O 1
ATOM 673 N N . VAL A 1 86 ? 3.665 2.488 -4.502 1.00 98.38 86 VAL A N 1
ATOM 674 C CA . VAL A 1 86 ? 3.908 1.495 -5.547 1.00 98.38 86 VAL A CA 1
ATOM 675 C C . VAL A 1 86 ? 3.219 1.928 -6.831 1.00 98.38 86 VAL A C 1
ATOM 677 O O . VAL A 1 86 ? 2.005 2.117 -6.854 1.00 98.38 86 VAL A O 1
ATOM 680 N N . ARG A 1 87 ? 3.974 2.007 -7.925 1.00 96.62 87 ARG A N 1
ATOM 681 C CA . ARG A 1 87 ? 3.437 2.218 -9.278 1.00 96.62 87 ARG A CA 1
ATOM 682 C C . ARG A 1 87 ? 4.174 1.363 -10.300 1.00 96.62 87 ARG A C 1
ATOM 684 O O . ARG A 1 87 ? 5.279 0.885 -10.040 1.00 96.62 87 ARG A O 1
ATOM 691 N N . LEU A 1 88 ? 3.568 1.159 -11.464 1.00 94.38 88 LEU A N 1
ATOM 692 C CA . LEU A 1 88 ? 4.225 0.474 -12.576 1.00 94.38 88 LEU A CA 1
ATOM 693 C C . LEU A 1 88 ? 5.312 1.373 -13.175 1.00 94.38 88 LEU A C 1
ATOM 695 O O . LEU A 1 88 ? 5.130 2.581 -13.291 1.00 94.38 88 LEU A O 1
ATOM 699 N N . ALA A 1 89 ? 6.453 0.806 -13.576 1.00 90.69 89 ALA A N 1
ATOM 700 C CA . ALA A 1 89 ? 7.601 1.612 -14.007 1.00 90.69 89 ALA A CA 1
ATOM 701 C C . ALA A 1 89 ? 7.332 2.519 -15.220 1.00 90.69 89 ALA A C 1
ATOM 703 O O . ALA A 1 89 ? 7.964 3.567 -15.360 1.00 90.69 89 ALA A O 1
ATOM 704 N N . ASN A 1 90 ? 6.390 2.127 -16.079 1.00 87.75 90 ASN A N 1
ATOM 705 C CA . ASN A 1 90 ? 6.063 2.847 -17.308 1.00 87.75 90 ASN A CA 1
ATOM 706 C C . ASN A 1 90 ? 4.943 3.881 -17.137 1.00 87.75 90 ASN A C 1
ATOM 708 O O . ASN A 1 90 ? 4.698 4.646 -18.067 1.00 87.75 90 ASN A O 1
ATOM 712 N N . ASP A 1 91 ? 4.311 3.925 -15.963 1.00 88.69 91 ASP A N 1
ATOM 713 C CA . ASP A 1 91 ? 3.136 4.746 -15.705 1.00 88.69 91 ASP A CA 1
ATOM 714 C C . ASP A 1 91 ? 3.368 5.631 -14.474 1.00 88.69 91 ASP A C 1
ATOM 716 O O . ASP A 1 91 ? 3.814 5.179 -13.418 1.00 88.69 91 ASP A O 1
ATOM 720 N N . GLU A 1 92 ? 3.086 6.925 -14.604 1.00 89.88 92 GLU A N 1
ATOM 721 C CA . GLU A 1 92 ? 3.106 7.852 -13.464 1.00 89.88 92 GLU A CA 1
ATOM 722 C C . GLU A 1 92 ? 1.903 7.604 -12.541 1.00 89.88 92 GLU A C 1
ATOM 724 O O . GLU A 1 92 ? 2.031 7.649 -11.321 1.00 89.88 92 GLU A O 1
ATOM 729 N N . PHE A 1 93 ? 0.759 7.255 -13.138 1.00 94.31 93 PHE A N 1
ATOM 730 C CA . PHE A 1 93 ? -0.483 6.913 -12.456 1.00 94.31 93 PHE A CA 1
ATOM 731 C C . PHE A 1 93 ? -1.113 5.661 -13.080 1.00 94.31 93 PHE A C 1
ATOM 733 O O . PHE A 1 93 ? -0.982 5.454 -14.287 1.00 94.31 93 PHE A O 1
ATOM 740 N N . PRO A 1 94 ? -1.876 4.877 -12.306 1.00 95.81 94 PRO A N 1
ATOM 741 C CA . PRO A 1 94 ? -2.140 5.060 -10.880 1.00 95.81 94 PRO A CA 1
ATOM 742 C C . PRO A 1 94 ? -0.956 4.639 -9.993 1.00 95.81 94 PRO A C 1
ATOM 744 O O . PRO A 1 94 ? -0.160 3.777 -10.365 1.00 95.81 94 PRO A O 1
ATOM 747 N N . ALA A 1 95 ? -0.874 5.224 -8.800 1.00 97.44 95 ALA A N 1
ATOM 748 C CA . ALA A 1 95 ? 0.021 4.784 -7.733 1.00 97.44 95 ALA A CA 1
ATOM 749 C C . ALA A 1 95 ? -0.803 4.306 -6.533 1.00 97.44 95 ALA A C 1
ATOM 751 O O . ALA A 1 95 ? -1.731 4.989 -6.096 1.00 97.44 95 ALA A O 1
ATOM 752 N N . LEU A 1 96 ? -0.459 3.140 -5.988 1.00 98.50 96 LEU A N 1
ATOM 753 C CA . LEU A 1 96 ? -0.993 2.666 -4.717 1.00 98.50 96 LEU A CA 1
ATOM 754 C C . LEU A 1 96 ? -0.144 3.196 -3.568 1.00 98.50 96 LEU A C 1
ATOM 756 O O . LEU A 1 96 ? 1.076 3.061 -3.583 1.00 98.50 96 LEU A O 1
ATOM 760 N N . LEU A 1 97 ? -0.802 3.735 -2.549 1.00 98.44 97 LEU A N 1
ATOM 761 C CA . LEU A 1 97 ? -0.178 4.274 -1.347 1.00 98.44 97 LEU A CA 1
ATOM 762 C C . LEU A 1 97 ? -0.702 3.481 -0.153 1.00 98.44 97 LEU A C 1
ATOM 764 O O . LEU A 1 97 ? -1.907 3.447 0.097 1.00 98.44 97 LEU A O 1
ATOM 768 N N . VAL A 1 98 ? 0.183 2.802 0.569 1.00 98.69 98 VAL A N 1
ATOM 769 C CA . VAL A 1 98 ? -0.199 1.834 1.600 1.00 98.69 98 VAL A CA 1
ATOM 770 C C . VAL A 1 98 ? 0.426 2.217 2.929 1.00 98.69 98 VAL A C 1
ATOM 772 O O . VAL A 1 98 ? 1.635 2.094 3.119 1.00 98.69 98 VAL A O 1
ATOM 775 N N . GLY A 1 99 ? -0.419 2.645 3.865 1.00 98.50 99 GLY A N 1
ATOM 776 C CA . GLY A 1 99 ? -0.054 2.786 5.272 1.00 98.50 99 GLY A CA 1
ATOM 777 C C . GLY A 1 99 ? -0.249 1.454 5.989 1.00 98.50 99 GLY A C 1
ATOM 778 O O . GLY A 1 99 ? -1.303 0.835 5.865 1.00 98.50 99 GLY A O 1
ATOM 779 N N . LEU A 1 100 ? 0.753 1.006 6.738 1.00 98.19 100 LEU A N 1
ATOM 780 C CA . LEU A 1 100 ? 0.780 -0.249 7.490 1.00 98.19 100 LEU A CA 1
ATOM 781 C C . LEU A 1 100 ? 0.913 0.055 8.981 1.00 98.19 100 LEU A C 1
ATOM 783 O O . LEU A 1 100 ? 1.708 0.908 9.378 1.00 98.19 100 LEU A O 1
ATOM 787 N N . ARG A 1 101 ? 0.178 -0.677 9.821 1.00 96.50 101 ARG A N 1
ATOM 788 C CA . ARG A 1 101 ? 0.325 -0.617 11.280 1.00 96.50 101 ARG A CA 1
ATOM 789 C C . ARG A 1 101 ? -0.116 -1.918 11.929 1.00 96.50 101 ARG A C 1
ATOM 791 O O . ARG A 1 101 ? -1.265 -2.300 11.784 1.00 96.50 101 ARG A O 1
ATOM 798 N N . ARG A 1 102 ? 0.749 -2.572 12.710 1.00 93.38 102 ARG A N 1
ATOM 799 C CA . ARG A 1 102 ? 0.388 -3.718 13.584 1.00 93.38 102 ARG A CA 1
ATOM 800 C C . ARG A 1 102 ? -0.564 -4.756 12.941 1.00 93.38 102 ARG A C 1
ATOM 802 O O . ARG A 1 102 ? -1.532 -5.181 13.565 1.00 93.38 102 ARG A O 1
ATOM 809 N N . GLY A 1 103 ? -0.301 -5.160 11.697 1.00 94.00 103 GLY A N 1
ATOM 810 C CA . GLY A 1 103 ? -1.105 -6.164 10.981 1.00 94.00 103 GLY A CA 1
ATOM 811 C C . GLY A 1 103 ? -2.362 -5.642 10.271 1.00 94.00 103 GLY A C 1
ATOM 812 O O . GLY A 1 103 ? -3.041 -6.423 9.605 1.00 94.00 103 GLY A O 1
ATOM 813 N N . ILE A 1 104 ? -2.650 -4.344 10.354 1.00 97.50 104 ILE A N 1
ATOM 814 C CA . ILE A 1 104 ? -3.658 -3.661 9.536 1.00 97.50 104 ILE A CA 1
ATOM 815 C C . ILE A 1 104 ? -2.999 -2.723 8.521 1.00 97.50 104 ILE A C 1
ATOM 817 O O . ILE A 1 104 ? -1.809 -2.407 8.617 1.00 97.50 104 ILE A O 1
ATOM 821 N N . ALA A 1 105 ? -3.780 -2.295 7.538 1.00 98.44 105 ALA A N 1
ATOM 822 C CA . ALA A 1 105 ? -3.364 -1.391 6.486 1.00 98.44 105 ALA A CA 1
ATOM 823 C C . ALA A 1 105 ? -4.520 -0.508 6.005 1.00 98.44 105 ALA A C 1
ATOM 825 O O . ALA A 1 105 ? -5.681 -0.915 6.059 1.00 98.44 105 ALA A O 1
ATOM 826 N N . VAL A 1 106 ? -4.178 0.654 5.458 1.00 98.62 106 VAL A N 1
ATOM 827 C CA . VAL A 1 106 ? -5.066 1.485 4.635 1.00 98.62 106 VAL A CA 1
ATOM 828 C C . VAL A 1 106 ? -4.440 1.577 3.251 1.00 98.62 106 VAL A C 1
ATOM 830 O O . VAL A 1 106 ? -3.239 1.822 3.133 1.00 98.62 106 VAL A O 1
ATOM 833 N N . VAL A 1 107 ? -5.244 1.349 2.213 1.00 98.69 107 VAL A N 1
ATOM 834 C CA . VAL A 1 107 ? -4.807 1.432 0.815 1.00 98.69 107 VAL A CA 1
ATOM 835 C C . VAL A 1 107 ? -5.486 2.629 0.172 1.00 98.69 107 VAL A C 1
ATOM 837 O O . VAL A 1 107 ? -6.712 2.710 0.134 1.00 98.69 107 VAL A O 1
ATOM 840 N N . GLN A 1 108 ? -4.671 3.533 -0.347 1.00 98.38 108 GLN A N 1
ATOM 841 C CA . GLN A 1 108 ? -5.097 4.669 -1.144 1.00 98.38 108 GLN A CA 1
ATOM 842 C C . GLN A 1 108 ? -4.637 4.457 -2.585 1.00 98.38 108 GLN A C 1
ATOM 844 O O . GLN A 1 108 ? -3.669 3.737 -2.845 1.00 98.38 108 GLN A O 1
ATOM 849 N N . CYS A 1 109 ? -5.319 5.104 -3.516 1.00 98.12 109 CYS A N 1
ATOM 850 C CA . CYS A 1 109 ? -4.895 5.215 -4.897 1.00 98.12 109 CYS A CA 1
ATOM 851 C C . CYS A 1 109 ? -4.823 6.686 -5.277 1.00 98.12 109 CYS A C 1
ATOM 853 O O . CYS A 1 109 ? -5.798 7.411 -5.103 1.00 98.12 109 CYS A O 1
ATOM 855 N N . MET A 1 110 ? -3.706 7.081 -5.878 1.00 97.56 110 MET A N 1
ATOM 856 C CA . MET A 1 110 ? -3.594 8.314 -6.639 1.00 97.56 110 MET A CA 1
ATOM 857 C C . MET A 1 110 ? -3.766 7.966 -8.119 1.00 97.56 110 MET A C 1
ATOM 859 O O . MET A 1 110 ? -2.872 7.376 -8.723 1.00 97.56 110 MET A O 1
ATOM 863 N N . SER A 1 111 ? -4.929 8.262 -8.704 1.00 95.94 111 SER A N 1
ATOM 864 C CA . SER A 1 111 ? -5.223 7.967 -10.121 1.00 95.94 111 SER A CA 1
ATOM 865 C C . SER A 1 111 ? -4.847 9.112 -11.068 1.00 95.94 111 SER A C 1
ATOM 867 O O . SER A 1 111 ? -4.943 8.973 -12.286 1.00 95.94 111 SER A O 1
ATOM 869 N N . GLY A 1 112 ? -4.430 10.242 -10.504 1.00 95.12 112 GLY A N 1
ATOM 870 C CA . GLY A 1 112 ? -3.974 11.441 -11.192 1.00 95.12 112 GLY A CA 1
ATOM 871 C C . GLY A 1 112 ? -3.459 12.463 -10.173 1.00 95.12 112 GLY A C 1
ATOM 872 O O . GLY A 1 112 ? -3.600 12.242 -8.970 1.00 95.12 112 GLY A O 1
ATOM 873 N N . PRO A 1 113 ? -2.912 13.604 -10.621 1.00 91.81 113 PRO A N 1
ATOM 874 C CA . PRO A 1 113 ? -2.243 14.572 -9.744 1.00 91.81 113 PRO A CA 1
ATOM 875 C C . PRO A 1 113 ? -3.157 15.193 -8.676 1.00 91.81 113 PRO A C 1
ATOM 877 O O . PRO A 1 113 ? -2.675 15.655 -7.648 1.00 91.81 113 PRO A O 1
ATOM 880 N N . GLU A 1 114 ? -4.469 15.203 -8.916 1.00 93.19 114 GLU A N 1
ATOM 881 C CA . GLU A 1 114 ? -5.486 15.753 -8.010 1.00 93.19 114 GLU A CA 1
ATOM 882 C C . GLU A 1 114 ? -6.603 14.732 -7.731 1.00 93.19 114 GLU A C 1
ATOM 884 O O . GLU A 1 114 ? -7.718 15.104 -7.377 1.00 93.19 114 GLU A O 1
ATOM 889 N N . SER A 1 115 ? -6.348 13.439 -7.955 1.00 95.12 115 SER A N 1
ATOM 890 C CA . SER A 1 115 ? -7.367 12.391 -7.827 1.00 95.12 115 SER A CA 1
ATOM 891 C C . SER A 1 115 ? -6.903 11.318 -6.861 1.00 95.12 115 SER A C 1
ATOM 893 O O . SER A 1 115 ? -5.961 10.581 -7.155 1.00 95.12 115 SER A O 1
ATOM 895 N N . MET A 1 116 ? -7.588 11.244 -5.723 1.00 97.31 116 MET A N 1
ATOM 896 C CA . MET A 1 116 ? -7.317 10.307 -4.644 1.00 97.31 116 MET A CA 1
ATOM 897 C C . MET A 1 116 ? -8.570 9.497 -4.327 1.00 97.31 116 MET A C 1
ATOM 899 O O . MET A 1 116 ? -9.675 10.034 -4.308 1.00 97.31 116 MET A O 1
ATOM 903 N N . ALA A 1 117 ? -8.383 8.214 -4.039 1.00 98.25 117 ALA A N 1
ATOM 904 C CA . ALA A 1 117 ? -9.444 7.342 -3.558 1.00 98.25 117 ALA A CA 1
ATOM 905 C C . ALA A 1 117 ? -8.934 6.404 -2.461 1.00 98.25 117 ALA A C 1
ATOM 907 O O . ALA A 1 117 ? -7.777 5.977 -2.475 1.00 98.25 117 ALA A O 1
ATOM 908 N N . LEU A 1 118 ? -9.812 6.045 -1.530 1.00 98.56 118 LEU A N 1
ATOM 909 C CA . LEU A 1 118 ? -9.568 5.047 -0.493 1.00 98.56 118 LEU A CA 1
ATOM 910 C C . LEU A 1 118 ? -10.252 3.735 -0.854 1.00 98.56 118 LEU A C 1
ATOM 912 O O . LEU A 1 118 ? -11.416 3.716 -1.251 1.00 98.56 118 LEU A O 1
ATOM 916 N N . LEU A 1 119 ? -9.538 2.627 -0.679 1.00 98.75 119 LEU A N 1
ATOM 917 C CA . LEU A 1 119 ? -10.120 1.300 -0.820 1.00 98.75 119 LEU A CA 1
ATOM 918 C C . LEU A 1 119 ? -10.940 0.960 0.427 1.00 98.75 119 LEU A C 1
ATOM 920 O O . LEU A 1 119 ? -10.439 1.056 1.550 1.00 98.75 119 LEU A O 1
ATOM 924 N N . ALA A 1 120 ? -12.166 0.490 0.224 1.00 98.56 120 ALA A N 1
ATOM 925 C CA . ALA A 1 120 ? -13.025 0.031 1.300 1.00 98.56 120 ALA A CA 1
ATOM 926 C C . ALA A 1 120 ? -12.359 -1.078 2.137 1.00 98.56 120 ALA A C 1
ATOM 928 O O . ALA A 1 120 ? -11.663 -1.983 1.648 1.00 98.56 120 ALA A O 1
ATOM 929 N N . GLY A 1 121 ? -12.612 -0.991 3.436 1.00 98.00 121 GLY A N 1
ATOM 930 C CA . GLY A 1 121 ? -12.187 -1.923 4.458 1.00 98.00 121 GLY A CA 1
ATOM 931 C C . GLY A 1 121 ? -12.740 -3.322 4.215 1.00 98.00 121 GLY A C 1
ATOM 932 O O . GLY A 1 121 ? -13.714 -3.539 3.498 1.00 98.00 121 GLY A O 1
ATOM 933 N N . ASP A 1 122 ? -12.101 -4.312 4.823 1.00 96.88 122 ASP A N 1
ATOM 934 C CA . ASP A 1 122 ? -12.411 -5.726 4.586 1.00 96.88 122 ASP A CA 1
ATOM 935 C C . ASP A 1 122 ? -13.022 -6.428 5.814 1.00 96.88 122 ASP A C 1
ATOM 937 O O . ASP A 1 122 ? -13.078 -7.664 5.869 1.00 96.88 122 ASP A O 1
ATOM 941 N N . GLY A 1 123 ? -13.439 -5.627 6.801 1.00 96.25 123 GLY A N 1
ATOM 942 C CA . GLY A 1 123 ? -13.973 -6.069 8.088 1.00 96.25 123 GLY A CA 1
ATOM 943 C C . GLY A 1 123 ? -12.914 -6.447 9.129 1.00 96.25 123 GLY A C 1
ATOM 944 O O . GLY A 1 123 ? -13.278 -7.003 10.162 1.00 96.25 123 GLY A O 1
ATOM 945 N N . SER A 1 124 ? -11.624 -6.174 8.889 1.00 94.69 124 SER A N 1
ATOM 946 C CA . SER A 1 124 ? -10.556 -6.433 9.877 1.00 94.69 124 SER A CA 1
ATOM 947 C C . SER A 1 124 ? -10.625 -5.531 11.116 1.00 94.69 124 SER A C 1
ATOM 949 O O . SER A 1 124 ? -10.099 -5.906 12.162 1.00 94.69 124 SER A O 1
ATOM 951 N N . SER A 1 125 ? -11.303 -4.387 11.010 1.00 95.12 125 SER A N 1
ATOM 952 C CA . SER A 1 125 ? -11.620 -3.471 12.112 1.00 95.12 125 SER A CA 1
ATOM 953 C C . SER A 1 125 ? -13.113 -3.151 12.124 1.00 95.12 125 SER A C 1
ATOM 955 O O . SER A 1 125 ? -13.792 -3.251 11.099 1.00 95.12 125 SER A O 1
ATOM 957 N N . ALA A 1 126 ? -13.646 -2.760 13.284 1.00 95.81 126 ALA A N 1
ATOM 958 C CA . ALA A 1 126 ? -15.034 -2.306 13.360 1.00 95.81 126 ALA A CA 1
ATOM 959 C C . ALA A 1 126 ? -15.185 -0.966 12.624 1.00 95.81 126 ALA A C 1
ATOM 961 O O . ALA A 1 126 ? -14.330 -0.104 12.767 1.00 95.81 126 ALA A O 1
ATOM 962 N N . ALA A 1 127 ? -16.280 -0.745 11.890 1.00 93.94 127 ALA A N 1
ATOM 963 C CA . ALA A 1 127 ? -16.454 0.467 11.074 1.00 93.94 127 ALA A CA 1
ATOM 964 C C . ALA A 1 127 ? -16.280 1.782 11.866 1.00 93.94 127 ALA A C 1
ATOM 966 O O . ALA A 1 127 ? -15.689 2.734 11.371 1.00 93.94 127 ALA A O 1
ATOM 967 N N . SER A 1 128 ? -16.737 1.816 13.122 1.00 94.62 128 SER A N 1
ATOM 968 C CA . SER A 1 128 ? -16.601 2.975 14.016 1.00 94.62 128 SER A CA 1
ATOM 969 C C . SER A 1 128 ? -15.242 3.083 14.717 1.00 94.62 128 SER A C 1
ATOM 971 O O . SER A 1 128 ? -15.027 4.021 15.481 1.00 94.62 128 SER A O 1
ATOM 973 N N . GLU A 1 129 ? -14.365 2.091 14.565 1.00 96.38 129 GLU A N 1
ATOM 974 C CA . GLU A 1 129 ? -13.016 2.126 15.122 1.00 96.38 129 GLU A CA 1
ATOM 975 C C . GLU A 1 129 ? -12.202 3.198 14.402 1.00 96.38 129 GLU A C 1
ATOM 977 O O . GLU A 1 129 ? -12.286 3.336 13.185 1.00 96.38 129 GLU A O 1
ATOM 982 N N . VAL A 1 130 ? -11.425 3.960 15.163 1.00 96.88 130 VAL A N 1
ATOM 983 C CA . VAL A 1 130 ? -10.550 5.000 14.630 1.00 96.88 130 VAL A CA 1
ATOM 984 C C . VAL A 1 130 ? -9.114 4.535 14.797 1.00 96.88 130 VAL A C 1
ATOM 986 O O . VAL A 1 130 ? -8.708 4.150 15.897 1.00 96.88 130 VAL A O 1
ATOM 989 N N . VAL A 1 131 ? -8.353 4.564 13.708 1.00 95.44 131 VAL A N 1
ATOM 990 C CA . VAL A 1 131 ? -6.952 4.151 13.686 1.00 95.44 131 VAL A CA 1
ATOM 991 C C . VAL A 1 131 ? -6.092 5.232 13.055 1.00 95.44 131 VAL A C 1
ATOM 993 O O . VAL A 1 131 ? -6.445 5.806 12.029 1.00 95.44 131 VAL A O 1
ATOM 996 N N . ASP A 1 132 ? -4.932 5.468 13.654 1.00 97.44 132 ASP A N 1
ATOM 997 C CA . ASP A 1 132 ? -3.891 6.283 13.042 1.00 97.44 132 ASP A CA 1
ATOM 998 C C . ASP A 1 132 ? -2.931 5.365 12.295 1.00 97.44 132 ASP A C 1
ATOM 1000 O O . ASP A 1 132 ? -2.436 4.387 12.865 1.00 97.44 132 ASP A O 1
ATOM 1004 N N . VAL A 1 133 ? -2.658 5.669 11.030 1.00 96.56 133 VAL A N 1
ATOM 1005 C CA . VAL A 1 133 ? -1.641 4.983 10.225 1.00 96.56 133 VAL A CA 1
ATOM 1006 C C . VAL A 1 133 ? -0.647 5.998 9.686 1.00 96.56 133 VAL A C 1
ATOM 1008 O O . VAL A 1 133 ? -0.976 7.161 9.455 1.00 96.56 133 VAL A O 1
ATOM 1011 N N . LEU A 1 134 ? 0.593 5.550 9.516 1.00 94.69 134 LEU A N 1
ATOM 1012 C CA . LEU A 1 134 ? 1.661 6.386 8.993 1.00 94.69 134 LEU A CA 1
ATOM 1013 C C . LEU A 1 134 ? 1.462 6.596 7.488 1.00 94.69 134 LEU A C 1
ATOM 1015 O O . LEU A 1 134 ? 1.368 5.622 6.742 1.00 94.69 134 LEU A O 1
ATOM 1019 N N . ILE A 1 135 ? 1.436 7.855 7.064 1.00 93.62 135 ILE A N 1
ATOM 1020 C CA . ILE A 1 135 ? 1.482 8.297 5.672 1.00 93.62 135 ILE A CA 1
ATOM 1021 C C . ILE A 1 135 ? 2.749 9.135 5.524 1.00 93.62 135 ILE A C 1
ATOM 1023 O O . ILE A 1 135 ? 2.889 10.190 6.143 1.00 93.62 135 ILE A O 1
ATOM 1027 N N . MET A 1 136 ? 3.705 8.631 4.744 1.00 93.81 136 MET A N 1
ATOM 1028 C CA . MET A 1 136 ? 5.079 9.138 4.714 1.00 93.81 136 MET A CA 1
ATOM 1029 C C . MET A 1 136 ? 5.705 9.152 6.125 1.00 93.81 136 MET A C 1
ATOM 1031 O O . MET A 1 136 ? 6.076 8.095 6.631 1.00 93.81 136 MET A O 1
ATOM 1035 N N . ASP A 1 137 ? 5.799 10.323 6.760 1.00 91.94 137 ASP A N 1
ATOM 1036 C CA . ASP A 1 137 ? 6.355 10.534 8.106 1.00 91.94 137 ASP A CA 1
ATOM 1037 C C . ASP A 1 137 ? 5.317 11.105 9.098 1.00 91.94 137 ASP A C 1
ATOM 1039 O O . ASP A 1 137 ? 5.653 11.405 10.248 1.00 91.94 137 ASP A O 1
ATOM 1043 N N . GLU A 1 138 ? 4.058 11.249 8.676 1.00 95.06 138 GLU A N 1
ATOM 1044 C CA . GLU A 1 138 ? 2.973 11.839 9.462 1.00 95.06 138 GLU A CA 1
ATOM 1045 C C . GLU A 1 138 ? 1.870 10.814 9.743 1.00 95.06 138 GLU A C 1
ATOM 1047 O O . GLU A 1 138 ? 1.644 9.883 8.972 1.00 95.06 138 GLU A O 1
ATOM 1052 N N . LEU A 1 139 ? 1.181 10.957 10.875 1.00 96.12 139 LEU 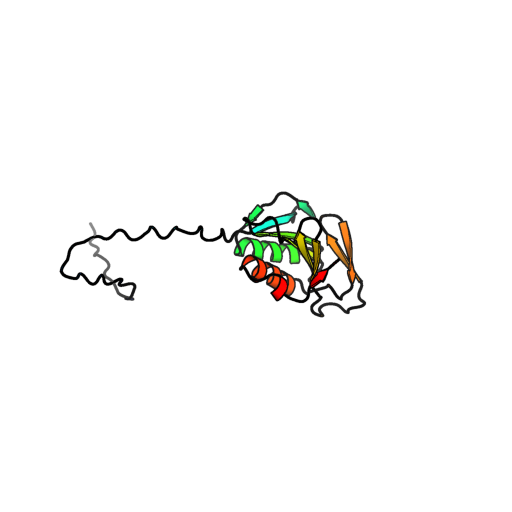A N 1
ATOM 1053 C CA . LEU A 1 139 ? 0.035 10.110 11.194 1.00 96.12 139 LEU A CA 1
ATOM 1054 C C . LEU A 1 139 ? -1.233 10.710 10.592 1.00 96.12 139 LEU A C 1
ATOM 1056 O O . LEU A 1 139 ? -1.549 11.871 10.848 1.00 96.12 139 LEU A O 1
ATOM 1060 N N . ALA A 1 140 ? -1.973 9.891 9.851 1.00 96.81 140 ALA A N 1
ATOM 1061 C CA . ALA A 1 140 ? -3.304 10.217 9.367 1.00 96.81 140 ALA A CA 1
ATOM 1062 C C . ALA A 1 140 ? -4.339 9.274 9.988 1.00 96.81 140 ALA A C 1
ATOM 1064 O O . ALA A 1 140 ? -4.096 8.076 10.166 1.00 96.81 140 ALA A O 1
ATOM 1065 N N . THR A 1 141 ? -5.492 9.843 10.324 1.00 97.62 141 THR A N 1
ATOM 1066 C CA . THR A 1 141 ? -6.573 9.162 11.036 1.00 97.62 141 THR A CA 1
ATOM 1067 C C . THR A 1 141 ? -7.614 8.631 10.056 1.00 97.62 141 THR A C 1
ATOM 1069 O O . THR A 1 141 ? -8.137 9.382 9.234 1.00 97.62 141 THR A O 1
ATOM 1072 N N . PHE A 1 142 ? -7.968 7.354 10.190 1.00 97.56 142 PHE A N 1
ATOM 1073 C CA . PHE A 1 142 ? -8.972 6.679 9.367 1.00 97.56 142 PHE A CA 1
ATOM 1074 C C . PHE A 1 142 ? -9.990 5.941 10.232 1.00 97.56 142 PHE A C 1
ATOM 1076 O O . PHE A 1 142 ? -9.689 5.499 11.344 1.00 97.56 142 PHE A O 1
ATOM 1083 N N . THR A 1 143 ? -11.201 5.780 9.703 1.00 97.81 143 THR A N 1
ATOM 1084 C CA . THR A 1 143 ? -12.210 4.884 10.273 1.00 97.81 143 THR A CA 1
ATOM 1085 C C . THR A 1 143 ? -11.980 3.450 9.799 1.00 97.81 143 THR A C 1
ATOM 1087 O O . THR A 1 143 ? -11.389 3.211 8.741 1.00 97.81 143 THR A O 1
ATOM 1090 N N . GLY A 1 144 ? -12.493 2.474 10.550 1.00 97.50 144 GLY A N 1
ATOM 1091 C CA . GLY A 1 144 ? 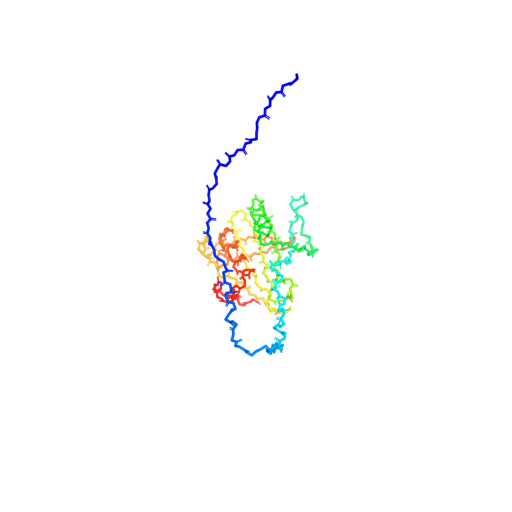-12.431 1.055 10.194 1.00 97.50 144 GLY A CA 1
ATOM 1092 C C . GLY A 1 144 ? -13.111 0.713 8.866 1.00 97.50 144 GLY A C 1
ATOM 1093 O O . GLY A 1 144 ? -12.854 -0.351 8.308 1.00 97.50 144 GLY A O 1
ATOM 1094 N N . GLU A 1 145 ? -13.916 1.627 8.319 1.00 98.19 145 GLU A N 1
ATOM 1095 C CA . GLU A 1 145 ? -14.491 1.546 6.970 1.00 98.19 145 GLU A CA 1
ATOM 1096 C C . GLU A 1 145 ? -13.441 1.483 5.857 1.00 98.19 145 GLU A C 1
ATOM 1098 O O . GLU A 1 145 ? -13.779 1.045 4.766 1.00 98.19 145 GLU A O 1
ATOM 1103 N N . TYR A 1 146 ? -12.189 1.871 6.124 1.00 98.38 146 TYR A N 1
ATOM 1104 C CA . TYR A 1 146 ? -11.072 1.856 5.163 1.00 98.38 146 TYR A CA 1
ATOM 1105 C C . TYR A 1 146 ? -9.910 0.959 5.602 1.00 98.38 146 TYR A C 1
ATOM 1107 O O . TYR A 1 146 ? -8.860 0.903 4.958 1.00 98.38 146 TYR A O 1
ATOM 1115 N N . VAL A 1 147 ? -10.080 0.247 6.717 1.00 98.25 147 VAL A N 1
ATOM 1116 C CA . VAL A 1 147 ? -9.034 -0.590 7.298 1.00 98.25 147 VAL A CA 1
ATOM 1117 C C . VAL A 1 147 ? -9.136 -2.010 6.761 1.00 98.25 147 VAL A C 1
ATOM 1119 O O . VAL A 1 147 ? -10.194 -2.646 6.775 1.00 98.25 147 VAL A O 1
ATOM 1122 N N . ARG A 1 148 ? -7.994 -2.527 6.310 1.00 98.06 148 ARG A N 1
ATOM 1123 C CA . ARG A 1 148 ? -7.836 -3.885 5.791 1.00 98.06 148 ARG A CA 1
ATOM 1124 C C . ARG A 1 148 ? -6.772 -4.638 6.573 1.00 98.06 148 ARG A C 1
ATOM 1126 O O . ARG A 1 148 ? -5.885 -4.031 7.166 1.00 98.06 148 ARG A O 1
ATOM 1133 N N . GLY A 1 149 ? -6.811 -5.965 6.551 1.00 98.06 149 GLY A N 1
ATOM 1134 C CA . GLY A 1 149 ? -5.694 -6.763 7.061 1.00 98.06 149 GLY A CA 1
ATOM 1135 C C . GLY A 1 149 ? -4.458 -6.566 6.176 1.00 98.06 149 GLY A C 1
ATOM 1136 O O . GLY A 1 149 ? -4.582 -6.544 4.950 1.00 98.06 149 GLY A O 1
ATOM 1137 N N . SER A 1 150 ? -3.258 -6.465 6.756 1.00 97.44 150 SER A N 1
ATOM 1138 C CA . SER A 1 150 ? -2.024 -6.191 5.995 1.00 97.44 150 SER A CA 1
ATOM 1139 C C . SER A 1 150 ? -1.759 -7.225 4.895 1.00 97.44 150 SER A C 1
ATOM 1141 O O . SER A 1 150 ? -1.405 -6.861 3.777 1.00 97.44 150 SER A O 1
ATOM 1143 N N . ALA A 1 151 ? -2.037 -8.507 5.157 1.00 97.44 151 ALA A N 1
ATOM 1144 C CA . ALA A 1 151 ? -1.939 -9.567 4.152 1.00 97.44 151 ALA A CA 1
ATOM 1145 C C . ALA A 1 151 ? -2.897 -9.345 2.964 1.00 97.44 151 ALA A C 1
ATOM 1147 O O . ALA A 1 151 ? -2.514 -9.515 1.810 1.00 97.44 151 ALA A O 1
ATOM 1148 N N . ARG A 1 152 ? -4.130 -8.898 3.226 1.00 98.06 152 ARG A N 1
ATOM 1149 C CA . ARG A 1 152 ? -5.116 -8.604 2.174 1.00 98.06 152 ARG A CA 1
ATOM 1150 C C . ARG A 1 152 ? -4.798 -7.312 1.423 1.00 98.06 152 ARG A C 1
ATOM 1152 O O . ARG A 1 152 ? -5.163 -7.192 0.255 1.00 98.06 152 ARG A O 1
ATOM 1159 N N . ALA A 1 153 ? -4.143 -6.346 2.065 1.00 98.25 153 ALA A N 1
ATOM 1160 C CA . ALA A 1 153 ? -3.612 -5.161 1.396 1.00 98.25 153 ALA A CA 1
ATOM 1161 C C . ALA A 1 153 ? -2.429 -5.514 0.483 1.00 98.25 153 ALA A C 1
ATOM 1163 O O . ALA A 1 153 ? -2.400 -5.083 -0.666 1.00 98.25 153 ALA A O 1
ATOM 1164 N N . ARG A 1 154 ? -1.519 -6.386 0.932 1.00 98.38 154 ARG A N 1
ATOM 1165 C CA . ARG A 1 154 ? -0.457 -6.948 0.085 1.00 98.38 154 ARG A CA 1
ATOM 1166 C C . ARG A 1 154 ? -1.026 -7.637 -1.153 1.00 98.38 154 ARG A C 1
ATOM 1168 O O . ARG A 1 154 ? -0.537 -7.387 -2.247 1.00 98.38 154 ARG A O 1
ATOM 1175 N N . ASP A 1 155 ? -2.081 -8.440 -1.011 1.00 98.25 155 ASP A N 1
ATOM 1176 C CA . ASP A 1 155 ? -2.728 -9.086 -2.162 1.00 98.25 155 ASP A CA 1
ATOM 1177 C C . ASP A 1 155 ? -3.275 -8.076 -3.187 1.00 98.25 155 ASP A C 1
ATOM 1179 O O . ASP A 1 155 ? -3.280 -8.364 -4.382 1.00 98.25 155 ASP A O 1
ATOM 1183 N N . VAL A 1 156 ? -3.727 -6.896 -2.745 1.00 98.50 156 VAL A N 1
ATOM 1184 C CA . VAL A 1 156 ? -4.150 -5.808 -3.647 1.00 98.50 156 VAL A CA 1
ATOM 1185 C C . VAL A 1 156 ? -2.957 -5.251 -4.409 1.00 98.50 156 VAL A C 1
ATOM 1187 O O . VAL A 1 156 ? -3.023 -5.159 -5.632 1.00 98.50 156 VAL A O 1
ATOM 1190 N N . VAL A 1 157 ? -1.857 -4.950 -3.714 1.00 98.25 157 VAL A N 1
ATOM 1191 C CA . VAL A 1 157 ? -0.633 -4.444 -4.352 1.00 98.25 157 VAL A CA 1
ATOM 1192 C C . VAL A 1 157 ? -0.088 -5.441 -5.371 1.00 98.25 157 VAL A C 1
ATOM 1194 O O . VAL A 1 157 ? 0.247 -5.060 -6.486 1.00 98.25 157 VAL A O 1
ATOM 1197 N N . VAL A 1 158 ? -0.058 -6.727 -5.018 1.00 97.44 158 VAL A N 1
ATOM 1198 C CA . VAL A 1 158 ? 0.404 -7.796 -5.909 1.00 97.44 158 VAL A CA 1
ATOM 1199 C C . VAL A 1 158 ? -0.466 -7.890 -7.161 1.00 97.44 158 VAL A C 1
ATOM 1201 O O . VAL A 1 158 ? 0.057 -7.907 -8.268 1.00 97.44 158 VAL A O 1
ATOM 1204 N N . LYS A 1 159 ? -1.796 -7.900 -7.012 1.00 97.38 159 LYS A N 1
ATOM 1205 C CA . LYS A 1 159 ? -2.701 -7.936 -8.170 1.00 97.38 159 LYS A CA 1
ATOM 1206 C C . LYS A 1 159 ? -2.553 -6.702 -9.055 1.00 97.38 159 LYS A C 1
ATOM 1208 O O . LYS A 1 159 ? -2.620 -6.829 -10.272 1.00 97.38 159 LYS A O 1
ATOM 1213 N N . PHE A 1 160 ? -2.363 -5.533 -8.449 1.00 96.56 160 PHE A N 1
ATOM 1214 C CA . PHE A 1 160 ? -2.129 -4.289 -9.171 1.00 96.56 160 PHE A CA 1
ATOM 1215 C C . PHE A 1 160 ? -0.871 -4.372 -10.045 1.00 96.56 160 PHE A C 1
ATOM 1217 O O . PHE A 1 160 ? -0.952 -4.110 -11.243 1.00 96.56 160 PHE A O 1
ATOM 1224 N N . VAL A 1 161 ? 0.263 -4.816 -9.490 1.00 95.12 161 VAL A N 1
ATOM 1225 C CA . VAL A 1 161 ? 1.499 -4.956 -10.282 1.00 95.12 161 VAL A CA 1
ATOM 1226 C C . VAL A 1 161 ? 1.445 -6.112 -11.286 1.00 95.12 161 VAL A C 1
ATOM 1228 O O . VAL A 1 161 ? 2.105 -6.047 -12.316 1.00 95.12 161 VAL A O 1
ATOM 1231 N N . ASP A 1 162 ? 0.600 -7.119 -11.038 1.00 93.94 162 ASP A N 1
ATOM 1232 C CA . ASP A 1 162 ? 0.283 -8.197 -11.989 1.00 93.94 162 ASP A CA 1
ATOM 1233 C C . ASP A 1 162 ? -0.637 -7.722 -13.143 1.00 93.94 162 ASP A C 1
ATOM 1235 O O . ASP A 1 162 ? -1.022 -8.516 -14.005 1.00 93.94 162 ASP A O 1
ATOM 1239 N N . GLY A 1 163 ? -0.998 -6.433 -13.184 1.00 91.75 163 GLY A N 1
ATOM 1240 C CA . GLY A 1 163 ? -1.756 -5.814 -14.273 1.00 91.75 163 GLY A CA 1
ATOM 1241 C C . GLY A 1 163 ? -3.273 -5.959 -14.156 1.00 91.75 163 GLY A C 1
ATOM 1242 O O . GLY A 1 163 ? -3.984 -5.808 -15.152 1.00 91.75 163 GLY A O 1
ATOM 1243 N N . ALA A 1 164 ? -3.792 -6.276 -12.967 1.00 93.94 164 ALA A N 1
ATOM 1244 C CA . ALA A 1 164 ? -5.229 -6.236 -12.735 1.00 93.94 164 ALA A CA 1
ATOM 1245 C C . ALA A 1 164 ? -5.768 -4.808 -12.895 1.00 93.94 164 ALA A C 1
ATOM 1247 O O . ALA A 1 164 ? -5.124 -3.836 -12.498 1.00 93.94 164 ALA A O 1
ATOM 1248 N N . ASP A 1 165 ? -6.989 -4.692 -13.419 1.00 93.06 165 ASP A N 1
ATOM 1249 C CA . ASP A 1 165 ? -7.701 -3.418 -13.435 1.00 93.06 165 ASP A CA 1
ATOM 1250 C C . ASP A 1 165 ? -7.910 -2.924 -11.997 1.00 93.06 165 ASP A C 1
ATOM 1252 O O . ASP A 1 165 ? -8.518 -3.620 -11.178 1.00 93.06 165 ASP A O 1
ATOM 1256 N N . LEU A 1 166 ? -7.408 -1.727 -11.695 1.00 93.19 166 LEU A N 1
ATOM 1257 C CA . LEU A 1 166 ? -7.412 -1.128 -10.360 1.00 93.19 166 LEU A CA 1
ATOM 1258 C C . LEU A 1 166 ? -8.816 -1.116 -9.745 1.00 93.19 166 LEU A C 1
ATOM 1260 O O . LEU A 1 166 ? -9.011 -1.503 -8.589 1.00 93.19 166 LEU A O 1
ATOM 1264 N N . TRP A 1 167 ? -9.806 -0.710 -10.535 1.00 94.81 167 TRP A N 1
ATOM 1265 C CA . TRP A 1 167 ? -11.184 -0.551 -10.078 1.00 94.81 167 TRP A CA 1
ATOM 1266 C C . TRP A 1 167 ? -11.890 -1.892 -9.851 1.00 94.81 167 TRP A C 1
ATOM 1268 O O . TRP A 1 167 ? -12.934 -1.943 -9.210 1.00 94.81 167 TRP A O 1
ATOM 1278 N N . SER A 1 168 ? -11.291 -2.998 -10.303 1.00 96.44 168 SER A N 1
ATOM 1279 C CA . SER A 1 168 ? -11.745 -4.357 -9.997 1.00 96.44 168 SER A CA 1
ATOM 1280 C C . SER A 1 168 ? -11.190 -4.914 -8.676 1.00 96.44 168 SER A C 1
ATOM 1282 O O . SER A 1 168 ? -11.637 -5.967 -8.214 1.00 96.44 168 SER A O 1
ATOM 1284 N N . LEU A 1 169 ? -10.221 -4.230 -8.049 1.00 96.62 169 LEU A N 1
ATOM 1285 C CA . LEU A 1 169 ? -9.554 -4.693 -6.822 1.00 96.62 169 LEU A CA 1
ATOM 1286 C C . LEU A 1 169 ? -10.398 -4.509 -5.551 1.00 96.62 169 LEU A C 1
ATOM 1288 O O . LEU A 1 169 ? -10.073 -5.097 -4.515 1.00 96.62 169 LEU A O 1
ATOM 1292 N N . GLY A 1 170 ? -11.490 -3.750 -5.640 1.00 97.00 170 GLY A N 1
ATOM 1293 C CA . GLY A 1 170 ? -12.493 -3.579 -4.596 1.00 97.00 170 GLY A CA 1
ATOM 1294 C C . GLY A 1 170 ? -13.334 -2.325 -4.818 1.00 97.00 170 GLY A C 1
ATOM 1295 O O . GLY A 1 170 ? -13.366 -1.777 -5.916 1.00 97.00 170 GLY A O 1
ATOM 1296 N N . GLU A 1 171 ? -14.032 -1.896 -3.773 1.00 98.25 171 GLU A N 1
ATOM 1297 C CA . GLU A 1 171 ? -14.830 -0.670 -3.783 1.00 98.25 171 GLU A CA 1
ATOM 1298 C C . GLU A 1 171 ? -13.949 0.520 -3.394 1.00 98.25 171 GLU A C 1
ATOM 1300 O O . GLU A 1 171 ? -13.315 0.501 -2.341 1.00 98.25 171 GLU A O 1
ATOM 1305 N N . TRP A 1 172 ? -13.879 1.530 -4.257 1.00 98.44 172 TRP A N 1
ATOM 1306 C CA . TRP A 1 172 ? -13.052 2.720 -4.068 1.00 98.44 172 TRP A CA 1
ATOM 1307 C C . TRP A 1 172 ? -13.937 3.938 -3.813 1.00 98.44 172 TRP A C 1
ATOM 1309 O O . TRP A 1 172 ? -14.921 4.138 -4.526 1.00 98.44 172 TRP A O 1
ATOM 1319 N N . HIS A 1 173 ? -13.585 4.749 -2.817 1.00 98.19 173 HIS A N 1
ATOM 1320 C CA . HIS A 1 173 ? -14.283 5.990 -2.481 1.00 98.19 173 HIS A CA 1
ATOM 1321 C C . HIS A 1 173 ? -13.361 7.183 -2.717 1.00 98.19 173 HIS A C 1
ATOM 1323 O O . HIS A 1 173 ? -12.286 7.243 -2.122 1.00 98.19 173 HIS A O 1
ATOM 1329 N N . ASP A 1 174 ? -13.786 8.126 -3.555 1.00 97.44 174 ASP A N 1
ATOM 1330 C CA . ASP A 1 174 ? -13.055 9.375 -3.783 1.00 97.44 174 ASP A CA 1
ATOM 1331 C C . ASP A 1 174 ? -12.963 10.208 -2.491 1.00 97.44 174 ASP A C 1
ATOM 1333 O O . ASP A 1 174 ? -13.895 10.203 -1.674 1.00 97.44 174 ASP A O 1
ATOM 1337 N N . VAL A 1 175 ? -11.850 10.930 -2.322 1.00 90.75 175 VAL A N 1
ATOM 1338 C CA . VAL A 1 175 ? -11.576 11.807 -1.166 1.00 90.75 175 VAL A CA 1
ATOM 1339 C C . VAL A 1 175 ? -11.198 13.227 -1.559 1.00 90.75 175 VAL A C 1
ATOM 1341 O O . VAL A 1 175 ? -10.597 13.414 -2.640 1.00 90.75 175 VAL A O 1
#

Organism: NCBI:txid931536

Foldseek 3Di:
DDDDDDDDDDDDDDDDDDPDDPDDPDPDDDPDPPPPPPPPQPLWKWKWKQDPVPRATDPHTDTDHLVVLLVVLVSCQPDQKMKMWIDRPVDPDWIWIWIHHNQKIWIKTDRDPPWIKTFFEDPPDDQQDWDWTDGRNDTDIDGNRRMYGSVLVSVLRSCVSVPDDNPVSHPIGID

Secondary structure (DSSP, 8-state):
----PPP-----------------S------------PPPP--PEEEEEE-TTTS-EEEEEEEE-HHHHHHHHHHHTTSSEEEEEEEETT-SS-EEEEEEETTEEEEEEEEETTEEEEEPP-SSS-TT-EEEEEETTEEEEEEGGGEEEHHHHHHHHHHHHTT--GGGSS-EEE-